Protein 6ELV (pdb70)

InterPro domains:
  IPR002227 Tyrosinase copper-binding domain [PF00264] (166-373)
  IPR002227 Tyrosinase copper-binding domain [PR00092] (196-213)
  IPR002227 Tyrosinase copper-binding domain [PR00092] (227-232)
  IPR002227 Tyrosinase copper-binding domain [PR00092] (326-337)
  IPR002227 Tyrosinase copper-binding domain [PR00092] (353-371)
  IPR002227 Tyrosinase copper-binding domain [PS00497] (196-213)
  IPR002227 Tyrosinase copper-binding domain [PS00498] (354-365)
  IPR008922 Di-copper centre-containing domain superfamily [G3DSA:1.10.1280.10] (90-427)
  IPR008922 Di-copper centre-containing domain superfamily [SSF48056] (93-426)
  IPR016213 Polyphenol oxidase [PIRSF000290] (1-592)
  IPR022739 Polyphenol oxidase, central domain [PF12142] (380-431)
  IPR022740 Polyphenol oxidase, C-terminal [PF12143] (465-591)
  IPR050316 Tyrosinase and Hemocyanin [PTHR11474] (65-578)

Sequence (134 aa):
KVVAGTEFPISSLGSKISSTVVKRPKQKKRSSKKAKEDEEEILVIEGIEFDRDVAVKFDVYVNDVDDLPSGPDKTEFAGSSFVSVPHSSHKHKKKMNTILRLGLTDLLEEIEAEDDDSVVVTLVPKFGAVKIGGIKIEF

Radius of gyration: 15.49 Å; Cα contacts (8 Å, |Δi|>4): 303; chains: 1; bounding box: 44×41×26 Å

Structure (mmCIF, N/CA/C/O backbone):
data_6ELV
#
_entry.id   6ELV
#
_cell.length_a   45.130
_cell.length_b   50.100
_cell.length_c   50.540
_cell.angle_alpha   90.00
_cell.angle_beta   90.00
_cell.angle_gamma   90.00
#
_symmetry.space_group_name_H-M   'P 21 21 21'
#
loop_
_entity.id
_entity.type
_entity.pdbx_description
1 polymer 'Polyphenol oxidase, chloroplastic'
2 non-polymer 'CALCIUM ION'
3 non-polymer 'CHLORIDE ION'
4 water water
#
loop_
_atom_site.group_PDB
_atom_site.id
_atom_site.type_symbol
_atom_site.label_atom_id
_atom_site.label_alt_id
_atom_site.label_comp_id
_atom_site.label_asym_id
_atom_site.label_entity_id
_atom_site.label_seq_id
_atom_site.pdbx_PDB_ins_code
_atom_site.Cartn_x
_atom_site.Cartn_y
_atom_site.Cartn_z
_atom_site.occupancy
_atom_site.B_iso_or_equiv
_atom_site.auth_seq_id
_atom_site.auth_comp_id
_atom_site.auth_asym_id
_atom_site.auth_atom_id
_atom_site.pdbx_PDB_model_num
ATOM 1 N N . LYS A 1 10 ? 33.593 11.903 29.814 1.00 30.63 369 LYS A N 1
ATOM 2 C CA . LYS A 1 10 ? 33.134 11.655 31.176 1.00 29.18 369 LYS A CA 1
ATOM 3 C C . LYS A 1 10 ? 31.891 12.478 31.516 1.00 24.58 369 LYS A C 1
ATOM 4 O O . LYS A 1 10 ? 31.846 13.686 31.266 1.00 19.30 369 LYS A O 1
ATOM 6 N N . VAL A 1 11 ? 30.876 11.824 32.077 1.00 25.46 370 VAL A N 1
ATOM 7 C CA . VAL A 1 11 ? 29.668 12.512 32.518 1.00 25.52 370 VAL A CA 1
ATOM 8 C C . VAL A 1 11 ? 29.887 13.017 33.936 1.00 25.33 370 VAL A C 1
ATOM 9 O O . VAL A 1 11 ? 30.341 12.269 34.811 1.00 29.45 370 VAL A O 1
ATOM 13 N N . VAL A 1 12 ? 29.554 14.285 34.162 1.00 21.93 371 VAL A N 1
ATOM 14 C CA . VAL A 1 12 ? 29.837 15.000 35.397 1.00 22.28 371 VAL A CA 1
ATOM 15 C C . VAL A 1 12 ? 28.527 15.536 35.967 1.00 22.26 371 VAL A C 1
ATOM 16 O O . VAL A 1 12 ? 27.688 16.059 35.227 1.00 22.17 371 VAL A O 1
ATOM 20 N N . ALA A 1 13 ? 28.342 15.392 37.277 1.00 23.84 372 ALA A N 1
ATOM 21 C CA . ALA A 1 13 ? 27.170 15.964 37.930 1.00 24.00 372 ALA A CA 1
ATOM 22 C C . ALA A 1 13 ? 27.317 17.477 38.053 1.00 23.43 372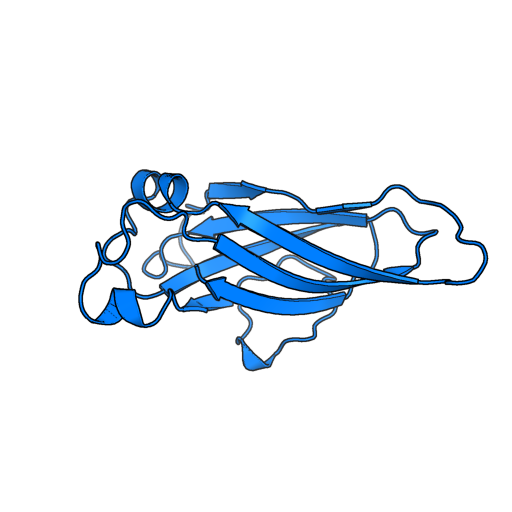 ALA A C 1
ATOM 23 O O . ALA A 1 13 ? 28.426 18.009 38.110 1.00 22.95 372 ALA A O 1
ATOM 25 N N . GLY A 1 14 ? 26.176 18.175 38.099 1.00 23.53 373 GLY A N 1
ATOM 26 C CA . GLY A 1 14 ? 26.209 19.628 38.201 1.00 24.56 373 GLY A CA 1
ATOM 27 C C . GLY A 1 14 ? 26.946 20.121 39.429 1.00 25.21 373 GLY A C 1
ATOM 28 O O . GLY A 1 14 ? 27.607 21.166 39.393 1.00 24.85 373 GLY A O 1
ATOM 29 N N . THR A 1 15 ? 26.857 19.378 40.522 1.00 25.48 374 THR A N 1
ATOM 30 C CA . THR A 1 15 ? 27.581 19.706 41.740 1.00 25.35 374 THR A CA 1
ATOM 31 C C . THR A 1 15 ? 29.064 19.372 41.655 1.00 24.94 374 THR A C 1
ATOM 32 O O . THR A 1 15 ? 29.786 19.586 42.634 1.00 25.29 374 THR A O 1
ATOM 36 N N . GLU A 1 16 ? 29.540 18.835 40.534 1.00 23.47 375 GLU A N 1
ATOM 37 C CA . GLU A 1 16 ? 30.972 18.637 40.392 1.00 21.47 375 GLU A CA 1
ATOM 38 C C . GLU A 1 16 ? 31.700 19.895 39.946 1.00 18.90 375 GLU A C 1
ATOM 39 O O . GLU A 1 16 ? 32.929 19.901 39.985 1.00 21.14 375 GLU A O 1
ATOM 45 N N . PHE A 1 17 ? 30.985 20.950 39.549 1.00 17.11 376 PHE A N 1
ATOM 46 C CA . PHE A 1 17 ? 31.597 22.244 39.219 1.00 15.32 376 PHE A CA 1
ATOM 47 C C . PHE A 1 17 ? 31.802 23.024 40.515 1.00 15.33 376 PHE A C 1
ATOM 48 O O . PHE A 1 17 ? 30.995 22.888 41.425 1.00 18.33 376 PHE A O 1
ATOM 56 N N . PRO A 1 18 ? 32.859 23.856 40.607 1.00 13.13 377 PRO A N 1
ATOM 57 C CA . PRO A 1 18 ? 33.870 24.133 39.579 1.00 12.38 377 PRO A CA 1
ATOM 58 C C . PRO A 1 18 ? 34.754 22.942 39.247 1.00 11.41 377 PRO A C 1
ATOM 59 O O . PRO A 1 18 ? 35.039 22.108 40.113 1.00 11.53 377 PRO A O 1
ATOM 63 N N . ILE A 1 19 ? 35.191 22.888 37.992 1.00 11.27 378 ILE A N 1
ATOM 64 C CA . ILE A 1 19 ? 36.044 21.818 37.496 1.00 11.14 378 ILE A CA 1
ATOM 65 C C . ILE A 1 19 ? 37.137 22.412 36.625 1.00 9.72 378 ILE A C 1
ATOM 66 O O . ILE A 1 19 ? 36.960 23.459 36.002 1.00 11.24 378 ILE A O 1
ATOM 71 N N . SER A 1 20 ? 38.266 21.719 36.569 1.00 10.32 379 SER A N 1
ATOM 72 C CA A SER A 1 20 ? 39.298 21.986 35.578 0.50 9.22 379 SER A CA 1
ATOM 73 C CA B SER A 1 20 ? 39.289 21.997 35.575 0.50 9.77 379 SER A CA 1
ATOM 74 C C . SER A 1 20 ? 38.951 21.224 34.304 1.00 9.46 379 SER A C 1
ATOM 75 O O . SER A 1 20 ? 38.714 20.011 34.347 1.00 11.72 379 SER A O 1
ATOM 80 N N . LEU A 1 21 ? 38.909 21.927 33.174 1.00 8.25 380 LEU A N 1
ATOM 81 C CA . LEU A 1 21 ? 38.504 21.313 31.908 1.00 8.16 380 LEU A CA 1
ATOM 82 C C . LEU A 1 21 ? 39.709 20.686 31.202 1.00 8.40 380 LEU A C 1
ATOM 83 O O . LEU A 1 21 ? 40.189 21.151 30.168 1.00 10.51 380 LEU A O 1
ATOM 88 N N . GLY A 1 22 ? 40.184 19.579 31.766 1.00 9.28 381 GLY A N 1
ATOM 89 C CA . GLY A 1 22 ? 41.356 18.927 31.204 1.00 10.14 381 GLY A CA 1
ATOM 90 C C . GLY A 1 22 ? 41.069 17.925 30.115 1.00 9.40 381 GLY A C 1
ATOM 91 O O . GLY A 1 22 ? 41.996 17.444 29.454 1.00 11.32 381 GLY A O 1
ATOM 92 N N . SER A 1 23 ? 39.796 17.610 29.909 1.00 8.76 382 SER A N 1
ATOM 93 C CA . SER A 1 23 ? 39.350 16.655 28.909 1.00 8.81 382 SER A CA 1
ATOM 94 C C . SER A 1 23 ? 37.890 16.980 28.598 1.00 8.11 382 SER A C 1
ATOM 95 O O . SER A 1 23 ? 37.250 17.774 29.294 1.00 9.39 382 SER A O 1
ATOM 98 N N . LYS A 1 24 ? 37.359 16.348 27.554 1.00 8.24 383 LYS A N 1
ATOM 99 C CA . LYS A 1 24 ? 35.955 16.524 27.200 1.00 8.19 383 LYS A CA 1
ATOM 100 C C . LYS A 1 24 ? 35.064 15.962 28.299 1.00 8.82 383 LYS A C 1
ATOM 101 O O . LYS A 1 24 ? 35.271 14.840 28.776 1.00 10.94 383 LYS A O 1
ATOM 107 N N . ILE A 1 25 ? 34.062 16.746 28.703 1.00 8.55 384 ILE A N 1
ATOM 108 C CA . ILE A 1 25 ? 33.101 16.325 29.709 1.00 9.46 384 ILE A CA 1
ATOM 109 C C . ILE A 1 25 ? 31.701 16.674 29.232 1.00 9.47 384 ILE A C 1
ATOM 110 O O . ILE A 1 25 ? 31.496 17.551 28.394 1.00 10.36 384 ILE A O 1
ATOM 115 N N . SER A 1 26 ? 30.727 15.984 29.800 1.00 9.41 385 SER A N 1
ATOM 116 C CA A SER A 1 26 ? 29.341 16.329 29.563 0.50 9.63 385 SER A CA 1
ATOM 117 C CA B SER A 1 26 ? 29.320 16.255 29.556 0.50 10.58 385 SER A CA 1
ATOM 118 C C . SER A 1 26 ? 28.602 16.370 30.890 1.00 9.85 385 SER A C 1
ATOM 119 O O . SER A 1 26 ? 29.024 1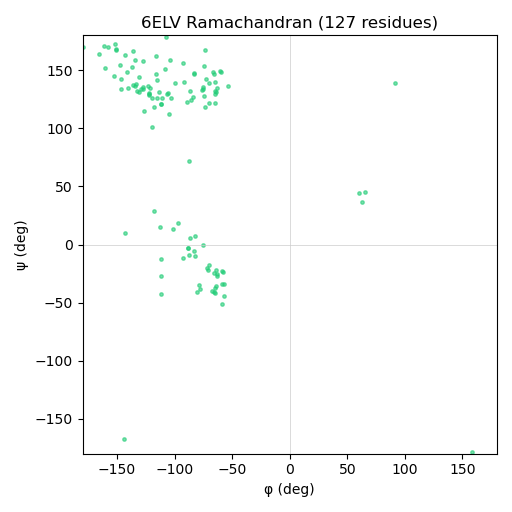5.777 31.886 1.00 11.91 385 SER A O 1
ATOM 124 N N . THR A 1 27 ? 27.499 17.107 30.893 1.00 9.54 386 THR A N 1
ATOM 125 C CA . THR A 1 27 ? 26.726 17.307 32.104 1.00 10.55 386 THR A CA 1
ATOM 126 C C . THR A 1 27 ? 25.273 17.569 31.738 1.00 9.14 386 THR A C 1
ATOM 127 O O . THR A 1 27 ? 24.979 18.187 30.713 1.00 9.10 386 THR A O 1
ATOM 131 N N . VAL A 1 28 ? 24.367 17.087 32.582 1.00 9.35 387 VAL A N 1
ATOM 132 C CA . VAL A 1 28 ? 22.936 17.307 32.397 1.00 9.54 387 VAL A CA 1
ATOM 133 C C . VAL A 1 28 ? 22.565 18.639 33.032 1.00 9.83 387 VAL A C 1
ATOM 134 O O . VAL A 1 28 ? 22.801 18.851 34.227 1.00 10.95 387 VAL A O 1
ATOM 138 N N . VAL A 1 29 ? 21.962 19.523 32.240 1.00 9.21 388 VAL A N 1
ATOM 139 C CA . VAL A 1 29 ? 21.620 20.878 32.661 1.00 9.75 388 VAL A CA 1
ATOM 140 C C . VAL A 1 29 ? 20.111 21.054 32.543 1.00 9.16 388 VAL A C 1
ATOM 141 O O . VAL A 1 29 ? 19.533 20.818 31.477 1.00 9.68 388 VAL A O 1
ATOM 145 N N . LYS A 1 30 ? 19.479 21.470 33.632 1.00 9.97 389 LYS A N 1
ATOM 146 C CA . LYS A 1 30 ? 18.040 21.691 33.616 1.00 10.81 389 LYS A CA 1
ATOM 147 C C . LYS A 1 30 ? 17.696 22.950 32.836 1.00 9.86 389 LYS A C 1
ATOM 148 O O . LYS A 1 30 ? 18.415 23.958 32.888 1.00 10.96 389 LYS A O 1
ATOM 154 N N . ARG A 1 31 ? 16.590 22.884 32.102 1.00 9.91 390 ARG A N 1
ATOM 155 C CA . ARG A 1 31 ? 16.024 24.061 31.476 1.00 10.41 390 ARG A CA 1
ATOM 156 C C . ARG A 1 31 ? 15.360 24.921 32.545 1.00 11.17 390 ARG A C 1
ATOM 157 O O . ARG A 1 31 ? 15.197 24.485 33.687 1.00 12.51 390 ARG A O 1
ATOM 165 N N . PRO A 1 32 ? 15.000 26.167 32.219 1.00 11.90 391 PRO A N 1
ATOM 166 C CA . PRO A 1 32 ? 14.422 27.052 33.234 1.00 12.62 391 PRO A CA 1
ATOM 167 C C . PRO A 1 32 ? 13.126 26.485 33.796 1.00 12.51 391 PRO A C 1
ATOM 168 O O . PRO A 1 32 ? 12.363 25.799 33.111 1.00 12.92 391 PRO A O 1
ATOM 172 N N . LYS A 1 33 ? 12.879 26.803 35.066 1.00 14.03 392 LYS A N 1
ATOM 173 C CA . LYS A 1 33 ? 11.773 26.196 35.805 1.00 14.97 392 LYS A CA 1
ATOM 174 C C . LYS A 1 33 ? 10.417 26.412 35.133 1.00 13.79 392 LYS A C 1
ATOM 175 O O . LYS A 1 33 ? 9.544 25.538 35.207 1.00 15.17 392 LYS A O 1
ATOM 181 N N . GLN A 1 34 ? 10.220 27.559 34.474 1.00 13.65 393 GLN A N 1
ATOM 182 C CA . GLN A 1 34 ? 8.939 27.837 33.828 1.00 14.97 393 GLN A CA 1
ATOM 183 C C . GLN A 1 34 ? 8.643 26.848 32.712 1.00 14.90 393 GLN A C 1
ATOM 184 O O . GLN A 1 34 ? 7.474 26.613 32.389 1.00 16.41 393 GLN A O 1
ATOM 190 N N . LYS A 1 35 ? 9.680 26.250 32.126 1.00 16.07 394 LYS A N 1
ATOM 191 C CA . LYS A 1 35 ? 9.475 25.268 31.074 1.00 17.43 394 LYS A CA 1
ATOM 192 C C . LYS A 1 35 ? 8.916 23.950 31.595 1.00 18.22 394 LYS A C 1
ATOM 193 O O . LYS A 1 35 ? 8.386 23.174 30.799 1.00 18.06 394 LYS A O 1
ATOM 199 N N . LYS A 1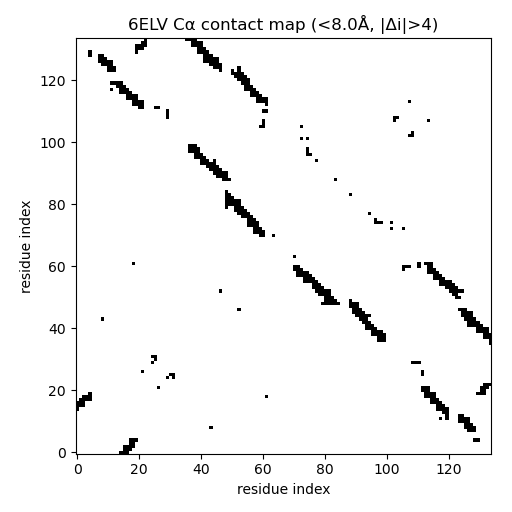 36 ? 9.054 23.657 32.895 1.00 20.60 395 LYS A N 1
ATOM 200 C CA . LYS A 1 36 ? 8.547 22.387 33.409 1.00 21.41 395 LYS A CA 1
ATOM 201 C C . LYS A 1 36 ? 7.039 22.321 33.299 1.00 23.34 395 LYS A C 1
ATOM 202 O O . LYS A 1 36 ? 6.473 21.259 33.011 1.00 25.18 395 LYS A O 1
ATOM 208 N N . ARG A 1 37 ? 6.383 23.455 33.529 1.00 22.81 396 ARG A N 1
ATOM 209 C CA . ARG A 1 37 ? 4.934 23.529 33.537 1.00 24.82 396 ARG A CA 1
ATOM 210 C C . ARG A 1 37 ? 4.392 23.611 32.115 1.00 21.11 396 ARG A C 1
ATOM 211 O O . ARG A 1 37 ? 3.414 22.934 31.777 1.00 24.56 396 ARG A O 1
ATOM 219 N N . SER A 1 38 ? 5.056 24.393 31.265 1.00 17.34 397 SER A N 1
ATOM 220 C CA A SER A 1 38 ? 4.621 24.652 29.892 0.50 15.30 397 SER A CA 1
ATOM 221 C CA B SER A 1 38 ? 4.631 24.572 29.887 0.50 16.22 397 SER A CA 1
ATOM 222 C C . SER A 1 38 ? 5.871 24.837 29.053 1.00 14.08 397 SER A C 1
ATOM 223 O O . SER A 1 38 ? 6.579 25.822 29.268 1.00 13.25 397 SER A O 1
ATOM 228 N N . LYS A 1 39 ? 6.106 23.957 28.081 1.00 14.10 398 LYS A N 1
ATOM 229 C CA . LYS A 1 39 ? 7.372 23.976 27.352 1.00 17.43 398 LYS A CA 1
ATOM 230 C C . LYS A 1 39 ? 7.536 25.174 26.436 1.00 19.30 398 LYS A C 1
ATOM 231 O O . LYS A 1 39 ? 8.660 25.457 26.006 1.00 20.37 398 LYS A O 1
ATOM 237 N N . LYS A 1 40 ? 6.454 25.864 26.100 1.00 17.48 399 LYS A N 1
ATOM 238 C CA . LYS A 1 40 ? 6.548 27.059 25.276 1.00 19.33 399 LYS A CA 1
ATOM 239 C C . LYS A 1 40 ? 6.447 28.342 26.090 1.00 18.05 399 LYS A C 1
ATOM 240 O O . LYS A 1 40 ? 6.280 29.420 25.508 1.00 19.63 399 LYS A O 1
ATOM 242 N N . ALA A 1 41 ? 6.558 28.259 27.418 1.00 18.33 400 ALA A N 1
ATOM 243 C CA . ALA A 1 41 ? 6.606 29.466 28.233 1.00 16.55 400 ALA A CA 1
ATOM 244 C C . ALA A 1 41 ? 7.708 30.374 27.711 1.00 16.29 400 ALA A C 1
ATOM 245 O O . ALA A 1 41 ? 8.792 29.911 27.356 1.00 17.74 400 ALA A O 1
ATOM 247 N N . LYS A 1 42 ? 7.410 31.669 27.613 1.00 15.23 401 LYS A N 1
ATOM 248 C CA . LYS A 1 42 ? 8.414 32.674 27.242 1.00 16.35 401 LYS A CA 1
ATOM 249 C C . LYS A 1 42 ? 9.015 32.420 25.860 1.00 16.87 401 LYS A C 1
ATOM 250 O O . LYS A 1 42 ? 10.224 32.550 25.660 1.00 17.61 401 LYS A O 1
ATOM 256 N N . GLU A 1 43 ? 8.156 32.099 24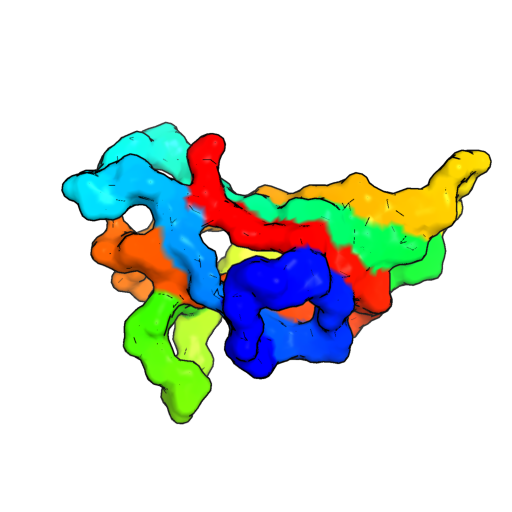.885 1.00 17.98 402 GLU A N 1
ATOM 257 C CA . GLU A 1 43 ? 8.642 31.639 23.585 1.00 18.35 402 GLU A CA 1
ATOM 258 C C . GLU A 1 43 ? 9.309 32.731 22.753 1.00 18.06 402 GLU A C 1
ATOM 259 O O . GLU A 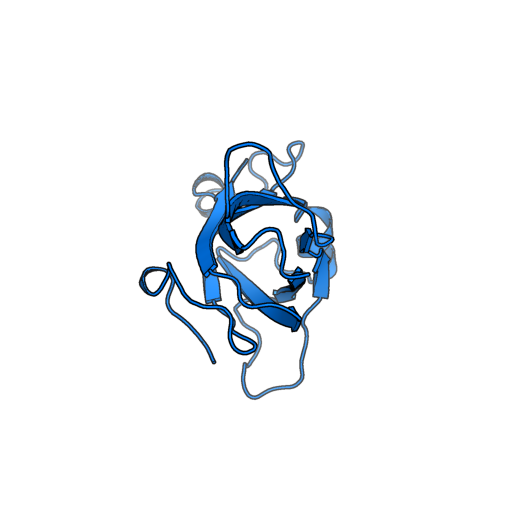1 43 ? 10.100 32.409 21.858 1.00 21.57 402 GLU A O 1
ATOM 261 N N . ASP A 1 44 ? 9.019 34.004 23.013 1.00 18.61 403 ASP A N 1
ATOM 262 C CA . ASP A 1 44 ? 9.649 35.094 22.279 1.00 21.28 403 ASP A CA 1
ATOM 263 C C . ASP A 1 44 ? 10.840 35.681 23.018 1.00 22.92 403 ASP A C 1
ATOM 264 O O . ASP A 1 44 ? 11.258 36.805 22.720 1.00 27.12 403 ASP A O 1
ATOM 269 N N . GLU A 1 45 ? 11.383 34.947 23.982 1.00 19.62 404 GLU A N 1
ATOM 270 C CA . GLU A 1 45 ? 12.613 35.312 24.658 1.00 19.20 404 GLU A CA 1
ATOM 271 C C . GLU A 1 45 ? 13.640 34.236 24.339 1.00 16.84 404 GLU A C 1
ATOM 272 O O . GLU A 1 45 ? 13.287 33.071 24.165 1.00 19.61 404 GLU A O 1
ATOM 278 N N . GLU A 1 46 ? 14.906 34.612 24.243 1.00 13.54 405 GLU A N 1
ATOM 279 C CA . GLU A 1 46 ? 15.937 33.616 23.980 1.00 11.27 405 GLU A CA 1
ATOM 280 C C . GLU A 1 46 ? 16.218 32.815 25.243 1.00 9.83 405 GLU A C 1
ATOM 281 O O . GLU A 1 46 ? 16.356 33.376 26.336 1.00 11.82 405 GLU A O 1
ATOM 287 N N . GLU A 1 47 ? 16.326 31.499 25.085 1.00 9.05 406 GLU A N 1
ATOM 288 C CA . GLU A 1 47 ? 16.757 30.623 26.162 1.00 8.76 406 GLU A CA 1
ATOM 289 C C . GLU A 1 47 ? 18.276 30.540 26.079 1.00 8.92 406 GLU A C 1
ATOM 290 O O . GLU A 1 47 ? 18.816 30.166 25.035 1.00 11.20 406 GLU A O 1
ATOM 296 N N . ILE A 1 48 ? 18.953 30.911 27.160 1.00 9.06 407 ILE A N 1
ATOM 297 C CA . ILE A 1 48 ? 20.388 31.169 27.144 1.00 9.76 407 ILE A CA 1
ATOM 298 C C . ILE A 1 48 ? 21.130 30.158 28.012 1.00 8.80 407 ILE A C 1
ATOM 299 O O . ILE A 1 48 ? 20.822 30.011 29.197 1.00 9.36 407 ILE A O 1
ATOM 304 N N . LEU A 1 49 ? 22.131 29.494 27.431 1.00 8.52 408 LEU A N 1
ATOM 305 C CA . LEU A 1 49 ? 23.081 28.682 28.184 1.00 8.35 408 LEU A CA 1
ATOM 306 C C . LEU A 1 49 ? 24.173 29.598 28.729 1.00 8.51 408 LEU A C 1
ATOM 307 O O . LEU A 1 49 ? 24.791 30.352 27.971 1.00 9.56 408 LEU A O 1
ATOM 312 N N . VAL A 1 50 ? 24.406 29.535 30.037 1.00 9.27 409 VAL A N 1
ATOM 313 C CA . VAL A 1 50 ? 25.354 30.404 30.726 1.00 11.14 409 VAL A CA 1
ATOM 314 C C . VAL A 1 50 ? 26.437 29.532 31.336 1.00 12.86 409 VAL A C 1
ATOM 315 O O . VAL A 1 50 ? 26.155 28.676 32.183 1.00 14.65 409 VAL A O 1
ATOM 319 N N . ILE A 1 51 ? 27.667 29.737 30.900 1.00 12.04 410 ILE A N 1
ATOM 320 C CA . ILE A 1 51 ? 28.827 29.080 31.479 1.00 12.68 410 ILE A CA 1
ATOM 321 C C . ILE A 1 51 ? 29.535 30.128 32.307 1.00 11.66 410 ILE A C 1
ATOM 322 O O . ILE A 1 51 ? 30.058 31.103 31.762 1.00 10.76 410 ILE A O 1
ATOM 327 N N . GLU A 1 52 ? 29.524 29.942 33.625 1.00 13.59 411 GLU A N 1
ATOM 328 C CA . GLU A 1 52 ? 29.968 30.950 34.575 1.00 15.67 411 GLU A CA 1
ATOM 329 C C . GLU A 1 52 ? 31.339 30.618 35.142 1.00 12.40 411 GLU A C 1
ATOM 330 O O . GLU A 1 52 ? 31.774 29.464 35.148 1.00 11.25 411 GLU A O 1
ATOM 332 N N . GLY A 1 53 ? 31.998 31.655 35.656 1.00 13.50 412 GLY A N 1
ATOM 333 C CA . GLY A 1 53 ? 33.226 31.445 36.399 1.00 12.77 412 GLY A CA 1
ATOM 334 C C . GLY A 1 53 ? 34.329 30.828 35.570 1.00 11.01 412 GLY A C 1
ATOM 335 O O . GLY A 1 53 ? 35.095 30.001 36.080 1.00 12.20 412 GLY A O 1
ATOM 336 N N . ILE A 1 54 ? 34.421 31.209 34.298 1.00 10.36 413 ILE A N 1
ATOM 337 C CA . ILE A 1 54 ? 35.497 30.748 33.428 1.00 9.83 413 ILE A CA 1
ATOM 338 C C . ILE A 1 54 ? 36.769 31.472 33.842 1.00 10.28 413 ILE A C 1
ATOM 339 O O . ILE A 1 54 ? 36.839 32.704 33.768 1.00 12.59 413 ILE A O 1
ATOM 344 N N . GLU A 1 55 ? 37.777 30.721 34.279 1.00 10.02 414 GLU A N 1
ATOM 345 C CA . GLU A 1 55 ? 38.949 31.349 34.869 1.00 9.91 414 GLU A CA 1
ATOM 346 C C . GLU A 1 55 ? 40.224 30.707 34.350 1.00 9.27 414 GLU A C 1
ATOM 347 O O . GLU A 1 55 ? 40.325 29.479 34.265 1.00 9.97 414 GLU A O 1
ATOM 353 N N . PHE A 1 56 ? 41.207 31.547 34.032 1.00 9.59 415 PHE A N 1
ATOM 354 C CA . PHE A 1 56 ? 42.441 31.092 33.404 1.00 9.69 415 PHE A CA 1
ATOM 355 C C . PHE A 1 56 ? 43.465 32.216 33.498 1.00 9.04 415 PHE A C 1
ATOM 356 O O . PHE A 1 56 ? 43.123 33.373 33.755 1.00 9.03 415 PHE A O 1
ATOM 364 N N . ASP A 1 57 ? 44.725 31.861 33.279 1.00 9.02 416 ASP A N 1
ATOM 365 C CA . ASP A 1 57 ? 45.791 32.854 33.217 1.00 9.31 416 ASP A CA 1
ATOM 366 C C . ASP A 1 57 ? 45.723 33.570 31.873 1.00 8.62 416 ASP A C 1
ATOM 367 O O . ASP A 1 57 ? 45.662 32.927 30.823 1.00 9.16 416 ASP A O 1
ATOM 372 N N . ARG A 1 58 ? 45.805 34.903 31.899 1.00 8.88 417 ARG A N 1
ATOM 373 C CA . ARG A 1 58 ? 45.662 35.682 30.674 1.00 8.74 417 ARG A CA 1
ATOM 374 C C . ARG A 1 58 ? 46.757 35.399 29.654 1.00 8.52 417 ARG A C 1
ATOM 375 O O . ARG A 1 58 ? 46.516 35.555 28.453 1.00 9.33 417 ARG A O 1
ATOM 383 N N . ASP A 1 59 ? 47.948 34.971 30.093 1.00 9.64 418 ASP A N 1
ATOM 384 C CA . ASP A 1 59 ? 49.036 34.669 29.165 1.00 10.34 418 ASP A CA 1
ATOM 385 C C . ASP A 1 59 ? 48.944 33.275 28.552 1.00 9.82 418 ASP A C 1
ATOM 386 O O . ASP A 1 59 ? 49.872 32.864 27.847 1.00 11.47 418 ASP A O 1
ATOM 391 N N . VAL A 1 60 ? 47.846 32.560 28.785 1.00 9.76 419 VAL A N 1
ATOM 392 C CA . VAL A 1 60 ? 47.612 31.238 28.214 1.00 10.83 419 VAL A CA 1
ATOM 393 C C . VAL A 1 60 ? 46.467 31.377 27.216 1.00 10.53 419 VAL A C 1
ATOM 394 O O . VAL A 1 60 ? 45.361 31.776 27.594 1.00 11.02 419 VAL A O 1
ATOM 398 N N . ALA A 1 61 ? 46.709 31.037 25.948 1.00 10.95 420 ALA A N 1
ATOM 399 C CA . ALA A 1 61 ? 45.611 30.985 24.987 1.00 12.29 420 ALA A CA 1
ATOM 400 C C . ALA A 1 61 ? 44.628 29.906 25.416 1.00 10.33 420 ALA A C 1
ATOM 401 O O . ALA A 1 61 ? 45.035 28.798 25.788 1.00 11.55 420 ALA A O 1
ATOM 403 N N . VAL A 1 62 ? 43.338 30.223 25.383 1.00 9.68 421 VAL A N 1
ATOM 404 C CA . VAL A 1 62 ? 42.310 29.281 25.802 1.00 9.25 421 VAL A CA 1
ATOM 405 C C . VAL A 1 62 ? 41.272 29.152 24.704 1.00 9.16 421 VAL A C 1
ATOM 406 O O . VAL A 1 62 ? 40.823 30.155 24.132 1.00 10.81 421 VAL A O 1
ATOM 410 N N . LYS A 1 63 ? 40.885 27.913 24.416 1.00 8.27 422 LYS A N 1
ATOM 411 C CA . LYS A 1 63 ? 39.730 27.662 23.573 1.00 8.41 422 LYS A CA 1
ATOM 412 C C . LYS A 1 63 ? 39.045 26.398 24.047 1.00 7.58 422 LYS A C 1
ATOM 413 O O . LYS A 1 63 ? 39.703 25.375 24.269 1.00 7.94 422 LYS A O 1
ATOM 419 N N . PHE A 1 64 ? 37.726 26.467 24.174 1.00 7.44 423 PHE A N 1
ATOM 420 C CA . PHE A 1 64 ? 36.913 25.277 24.331 1.00 7.26 423 PHE A CA 1
ATOM 421 C C . PHE A 1 64 ? 35.626 25.462 23.546 1.00 6.90 423 PHE A C 1
ATOM 422 O O . PHE A 1 64 ? 35.122 26.581 23.396 1.00 8.18 423 PHE A O 1
ATOM 430 N N . ASP A 1 65 ? 35.103 24.349 23.049 1.00 7.18 424 ASP A N 1
ATOM 431 C CA . ASP A 1 65 ? 33.893 24.332 22.250 1.00 7.56 424 ASP A CA 1
ATOM 432 C C . ASP A 1 65 ? 32.753 23.724 23.060 1.00 6.94 424 ASP A C 1
ATOM 433 O O . ASP A 1 65 ? 32.970 22.891 23.946 1.00 9.03 424 ASP A O 1
ATOM 438 N N . VAL A 1 66 ? 31.536 24.161 22.758 1.00 6.98 425 VAL A N 1
ATOM 439 C CA . VAL A 1 66 ? 30.349 23.772 23.507 1.00 7.05 425 VAL A CA 1
ATOM 440 C C . VAL A 1 66 ? 29.355 23.129 22.556 1.00 7.03 425 VAL A C 1
ATOM 441 O O . VAL A 1 66 ? 29.044 23.700 21.500 1.00 7.24 425 VAL A O 1
ATOM 445 N N . TYR A 1 67 ? 28.853 21.957 22.943 1.00 6.72 426 TYR A N 1
ATOM 446 C CA . TYR A 1 67 ? 27.858 21.215 22.180 1.00 7.39 426 TYR A CA 1
ATOM 447 C C . TYR A 1 67 ? 26.676 20.877 23.081 1.00 7.14 426 TYR A C 1
ATOM 448 O O . TYR A 1 67 ? 26.802 20.810 24.306 1.00 7.44 426 TYR A O 1
ATOM 457 N N . VAL A 1 68 ? 25.527 20.627 22.463 1.00 7.46 427 VAL A N 1
ATOM 458 C CA . VAL A 1 68 ? 24.321 20.241 23.190 1.00 7.35 427 VAL A CA 1
ATOM 459 C C . VAL A 1 68 ? 23.714 19.017 22.519 1.00 7.71 427 VAL A C 1
ATOM 460 O O . VAL A 1 68 ? 23.725 18.905 21.289 1.00 8.74 427 VAL A O 1
ATOM 464 N N . ASN A 1 69 ? 23.146 18.116 23.321 1.00 7.34 428 ASN A N 1
ATOM 465 C CA . ASN A 1 69 ? 22.392 16.999 22.771 1.00 7.92 428 ASN A CA 1
ATOM 466 C C . ASN A 1 69 ? 21.190 16.699 23.650 1.00 7.21 428 ASN A C 1
ATOM 467 O O . ASN A 1 69 ? 21.119 17.106 24.807 1.00 7.89 428 ASN A O 1
ATOM 472 N N . ASP A 1 70 ? 20.260 15.946 23.063 1.00 7.75 429 ASP A N 1
ATOM 473 C CA . ASP A 1 70 ? 19.043 15.518 23.735 1.00 8.37 429 ASP A CA 1
ATOM 474 C C . ASP A 1 70 ? 19.406 14.582 24.885 1.00 7.56 429 ASP A C 1
ATOM 475 O O . ASP A 1 70 ? 20.150 13.608 24.701 1.00 8.45 429 ASP A O 1
ATOM 480 N N . VAL A 1 71 ? 18.870 14.883 26.072 1.00 8.15 430 VAL A N 1
ATOM 481 C CA . VAL A 1 71 ? 19.168 14.133 27.284 1.00 8.90 430 VAL A CA 1
ATOM 482 C C . VAL A 1 71 ? 18.812 12.657 27.176 1.00 8.55 430 VAL A C 1
ATOM 483 O O . VAL A 1 71 ? 19.365 11.833 27.908 1.00 10.23 430 VAL A O 1
ATOM 487 N N . ASP A 1 72 ? 17.901 12.299 26.286 1.00 8.06 431 ASP A N 1
ATOM 488 C CA . ASP A 1 72 ? 17.469 10.918 26.146 1.00 8.98 431 ASP A CA 1
ATOM 489 C C . ASP A 1 72 ? 18.318 10.114 25.166 1.00 9.20 431 ASP A C 1
ATOM 490 O O . ASP A 1 72 ? 18.088 8.909 25.003 1.00 10.23 431 ASP A O 1
ATOM 495 N N . ASP A 1 73 ? 19.286 10.735 24.505 1.00 8.83 432 ASP A N 1
ATOM 496 C CA . ASP A 1 73 ? 20.171 9.995 23.618 1.00 9.84 432 ASP A CA 1
ATOM 497 C C . ASP A 1 73 ? 21.022 9.025 24.431 1.00 12.28 432 ASP A C 1
ATOM 498 O O . ASP A 1 73 ? 21.426 9.320 25.554 1.00 14.08 432 ASP A O 1
ATOM 503 N N . LEU A 1 74 ? 21.340 7.878 23.840 1.00 14.98 433 LEU A N 1
ATOM 504 C CA . LEU A 1 74 ? 22.257 6.929 24.485 1.00 17.74 433 LEU A CA 1
ATOM 505 C C . LEU A 1 74 ? 23.695 7.448 24.521 1.00 21.61 433 LEU A C 1
ATOM 506 O O . LEU A 1 74 ? 24.274 7.711 23.463 1.00 21.96 433 LEU A O 1
ATOM 511 N N . PRO A 1 75 ? 24.316 7.592 25.701 1.00 23.82 434 PRO A N 1
ATOM 512 C CA . PRO A 1 75 ? 25.740 7.987 25.742 1.00 25.04 434 PRO A CA 1
ATOM 513 C C . PRO A 1 75 ? 26.659 6.937 25.152 1.00 23.28 434 PRO A C 1
ATOM 514 O O . PRO A 1 75 ? 27.770 7.269 24.718 1.00 23.69 434 PRO A O 1
ATOM 518 N N . SER A 1 76 ? 26.233 5.683 25.144 1.00 20.87 435 SER A N 1
ATOM 519 C CA . SER A 1 76 ? 26.949 4.590 24.510 1.00 20.02 435 SER A CA 1
ATOM 520 C C . SER A 1 76 ? 26.595 4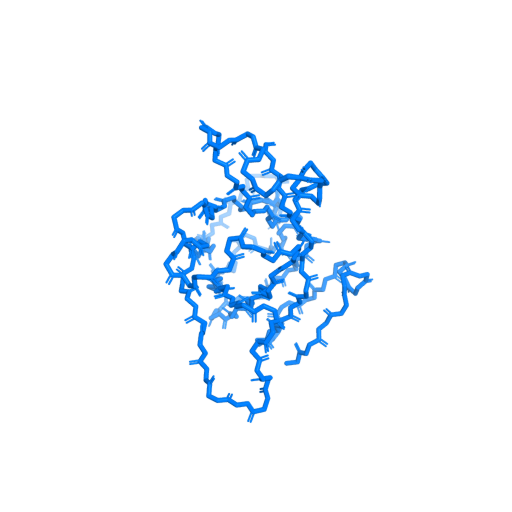.443 23.038 1.00 18.21 435 SER A C 1
ATOM 521 O O . SER A 1 76 ? 27.039 3.476 22.400 1.00 18.75 435 SER A O 1
ATOM 524 N N . GLY A 1 77 ? 25.789 5.363 22.500 1.00 18.22 436 GLY A N 1
ATOM 525 C CA . GLY A 1 77 ? 25.412 5.336 21.111 1.00 19.62 436 GLY A CA 1
ATOM 526 C C . GLY A 1 77 ? 26.093 6.436 20.324 1.00 19.57 436 GLY A C 1
ATOM 527 O O . GLY A 1 77 ? 26.845 7.250 20.868 1.00 20.34 436 GLY A O 1
ATOM 528 N N . PRO A 1 78 ? 25.828 6.482 19.021 1.00 20.81 437 PRO A N 1
ATOM 529 C CA . PRO A 1 78 ? 26.505 7.458 18.161 1.00 21.74 437 PRO A CA 1
ATOM 530 C C . PRO A 1 78 ? 26.242 8.899 18.584 1.00 21.55 437 PRO A C 1
ATOM 531 O O . PRO A 1 78 ? 25.174 9.242 19.100 1.00 23.62 437 PRO A O 1
ATOM 535 N N . ASP A 1 79 ? 27.251 9.737 18.347 1.00 21.52 438 ASP A N 1
ATOM 536 C CA . ASP A 1 79 ? 27.235 11.139 18.746 1.00 23.08 438 ASP A CA 1
ATOM 537 C C . ASP A 1 79 ? 26.140 11.896 18.000 1.00 19.85 438 ASP A C 1
ATOM 538 O O . ASP A 1 79 ? 26.137 11.942 16.766 1.00 21.54 438 ASP A O 1
ATOM 543 N N . LYS A 1 80 ? 25.215 12.501 18.753 1.00 17.69 439 LYS A N 1
ATOM 544 C CA . LYS A 1 80 ? 24.156 13.338 18.195 1.00 16.99 439 LYS A CA 1
ATOM 545 C C . LYS A 1 80 ? 24.266 14.778 18.695 1.00 15.96 439 LYS A C 1
ATOM 546 O O . LYS A 1 80 ? 23.262 15.493 18.788 1.00 16.33 439 LYS A O 1
ATOM 552 N N . THR A 1 81 ? 25.491 15.211 19.009 1.00 14.34 440 THR A N 1
ATOM 553 C CA . THR A 1 81 ? 25.726 16.525 19.590 1.00 12.49 440 THR A CA 1
ATOM 554 C C . THR A 1 81 ? 25.785 17.604 18.521 1.00 12.28 440 THR A C 1
ATOM 555 O O . THR A 1 81 ? 26.268 17.392 17.403 1.00 15.62 440 THR A O 1
ATOM 559 N N . GLU A 1 82 ? 25.314 18.783 18.906 1.00 10.09 441 GLU A N 1
ATOM 560 C CA . GLU A 1 82 ? 25.156 19.926 18.019 1.00 10.07 441 GLU A CA 1
ATOM 561 C C . GLU A 1 82 ? 25.953 21.096 18.569 1.00 8.48 441 GLU A C 1
ATOM 562 O O . GLU A 1 82 ? 25.773 21.475 19.729 1.00 8.49 441 GLU A O 1
ATOM 568 N N . PHE A 1 83 ? 26.787 21.691 17.719 1.00 8.34 442 PHE A N 1
ATOM 569 C CA . PHE A 1 83 ? 27.631 22.802 18.128 1.00 8.47 442 PHE A CA 1
ATOM 570 C C . PHE A 1 83 ? 26.788 24.005 18.537 1.00 7.45 442 PHE A C 1
ATOM 571 O O . PHE A 1 83 ? 25.901 24.448 17.798 1.00 8.82 442 PHE A O 1
ATOM 579 N N . ALA A 1 84 ? 27.111 24.569 19.701 1.00 7.17 443 ALA A N 1
ATOM 580 C CA . ALA A 1 84 ? 26.424 25.744 20.229 1.00 7.66 443 ALA A CA 1
ATOM 581 C C . ALA A 1 84 ? 27.279 27.006 20.258 1.00 7.19 443 ALA A C 1
ATOM 582 O O . ALA A 1 84 ? 26.717 28.113 20.217 1.00 8.05 443 ALA A O 1
ATOM 584 N N . GLY A 1 85 ? 28.597 26.885 20.352 1.00 7.58 444 GLY A N 1
ATOM 585 C CA . GLY A 1 85 ? 29.461 28.048 20.433 1.00 7.67 444 GLY A CA 1
ATOM 586 C C . GLY A 1 85 ? 30.788 27.673 21.050 1.00 7.27 444 GLY A C 1
ATOM 587 O O . GLY A 1 85 ? 31.034 26.518 21.386 1.00 8.79 444 GLY A O 1
ATOM 588 N N . SER A 1 86 ? 31.645 28.677 21.191 1.00 7.61 445 SER A N 1
ATOM 589 C CA A SER A 1 86 ? 33.001 28.470 21.685 0.50 7.27 445 SER A CA 1
ATOM 590 C CA B SER A 1 86 ? 32.994 28.462 21.683 0.50 7.88 445 SER A CA 1
ATOM 591 C C . SER A 1 86 ? 33.404 29.630 22.566 1.00 7.56 445 SER A C 1
ATOM 592 O O . SER A 1 86 ? 32.949 30.761 22.377 1.00 9.52 445 SER A O 1
ATOM 597 N N . PHE A 1 87 ? 34.278 29.340 23.523 1.00 8.23 446 PHE A N 1
ATOM 598 C CA . PHE A 1 87 ? 34.972 30.365 24.283 1.00 8.43 446 PHE A CA 1
ATOM 599 C C . PHE A 1 87 ? 36.417 30.424 23.803 1.00 7.99 446 PHE A C 1
ATOM 600 O O . PHE A 1 87 ? 37.084 29.387 23.731 1.00 8.56 446 PHE A O 1
ATOM 608 N N . VAL A 1 88 ? 36.903 31.628 23.504 1.00 8.89 447 VAL A N 1
ATOM 609 C CA . VAL A 1 88 ? 38.274 31.844 23.058 1.00 9.45 447 VAL A CA 1
ATOM 610 C C . VAL A 1 88 ? 38.851 33.030 23.812 1.00 10.16 447 VAL A C 1
ATOM 611 O O . VAL A 1 88 ? 38.203 34.076 23.930 1.00 12.48 447 VAL A O 1
ATOM 615 N N . SER A 1 89 ? 40.091 32.889 24.272 1.00 9.96 448 SER A N 1
ATOM 616 C CA . SER A 1 89 ? 40.884 34.012 24.753 1.00 11.01 448 SER A CA 1
ATOM 617 C C . SER A 1 89 ? 42.241 33.994 24.067 1.00 11.43 448 SER A C 1
ATOM 618 O O . SER A 1 89 ? 42.886 32.948 23.986 1.00 12.02 448 SER A O 1
ATOM 621 N N . VAL A 1 90 ? 42.676 35.156 23.585 1.00 15.04 449 VAL A N 1
ATOM 622 C CA . VAL A 1 90 ? 44.011 35.309 23.001 1.00 17.08 449 VAL A CA 1
ATOM 623 C C . VAL A 1 90 ? 44.955 35.744 24.118 1.00 15.66 449 VAL A C 1
ATOM 624 O O . VAL A 1 90 ? 44.566 36.536 24.995 1.00 17.82 449 VAL A O 1
ATOM 628 N N . PRO A 1 91 ? 46.176 35.223 24.148 1.00 17.12 450 PRO A N 1
ATOM 629 C CA . PRO A 1 91 ? 47.074 35.519 25.266 1.00 17.03 450 PRO A CA 1
ATOM 630 C C . PRO A 1 91 ? 47.445 36.990 25.305 1.00 12.22 450 PRO A C 1
ATOM 631 O O . PRO A 1 91 ? 47.673 37.627 24.272 1.00 12.79 450 PRO A O 1
ATOM 635 N N . HIS A 1 92 ? 47.492 37.527 26.515 1.00 10.43 451 HIS A N 1
ATOM 636 C CA . HIS A 1 92 ? 47.779 38.939 26.702 1.00 9.11 451 HIS A CA 1
ATOM 637 C C . HIS A 1 92 ? 48.226 39.148 28.134 1.00 8.10 451 HIS A C 1
ATOM 638 O O . HIS A 1 92 ? 48.136 38.247 28.978 1.00 9.43 451 HIS A O 1
ATOM 645 N N . SER A 1 93 ? 48.710 40.358 28.400 1.00 8.59 452 SER A N 1
ATOM 646 C CA A SER A 1 93 ? 48.962 40.748 29.773 0.50 9.71 452 SER A CA 1
ATOM 647 C CA B SER A 1 93 ? 49.034 40.819 29.739 0.50 8.32 452 SER A CA 1
ATOM 648 C C . SER A 1 93 ? 48.028 41.880 30.165 1.00 8.27 452 SER A C 1
ATOM 649 O O . SER A 1 93 ? 47.438 42.562 29.325 1.00 8.64 452 SER A O 1
ATOM 654 N N . HIS A 1 94 ? 47.861 42.019 31.471 1.00 9.06 453 HIS A N 1
ATOM 655 C CA . HIS A 1 94 ? 46.985 43.017 32.055 1.00 8.93 453 HIS A CA 1
ATOM 656 C C . HIS A 1 94 ? 47.742 43.693 33.183 1.00 9.50 453 HIS A C 1
ATOM 657 O O . HIS A 1 94 ? 48.420 43.026 33.968 1.00 11.52 453 HIS A O 1
ATOM 664 N N . LYS A 1 95 ? 47.598 45.021 33.254 1.00 9.03 454 LYS A N 1
ATOM 665 C CA . LYS A 1 95 ? 48.359 45.879 34.159 1.00 10.82 454 LYS A CA 1
ATOM 666 C C . LYS A 1 95 ? 48.205 45.520 35.633 1.00 10.22 454 LYS A C 1
ATOM 667 O O . LYS A 1 95 ? 49.070 45.902 36.432 1.00 12.36 454 LYS A O 1
ATOM 673 N N . HIS A 1 96 ? 47.117 44.850 36.034 1.00 8.98 455 HIS A N 1
ATOM 674 C CA . HIS A 1 96 ? 46.983 44.501 37.444 1.00 9.60 455 HIS A CA 1
ATOM 675 C C . HIS A 1 96 ? 46.336 43.146 37.710 1.00 10.40 455 HIS A C 1
ATOM 676 O O . HIS A 1 96 ? 46.023 42.847 38.871 1.00 14.53 455 HIS A O 1
ATOM 683 N N . LYS A 1 97 ? 46.138 42.311 36.696 1.00 9.14 456 LYS A N 1
ATOM 684 C CA . LYS A 1 97 ? 45.535 40.999 36.872 1.00 9.43 456 LYS A CA 1
ATOM 685 C C . LYS A 1 97 ? 46.351 39.952 36.136 1.00 9.38 456 LYS A C 1
ATOM 686 O O . LYS A 1 97 ? 46.654 40.115 34.953 1.00 11.41 456 LYS A O 1
ATOM 692 N N . LYS A 1 98 ? 46.650 38.853 36.826 1.00 8.96 457 LYS A N 1
ATOM 693 C CA . LYS A 1 98 ? 47.221 37.689 36.167 1.00 9.50 457 LYS A CA 1
ATOM 694 C C . LYS A 1 98 ? 46.151 36.882 35.441 1.00 8.63 457 LYS A C 1
ATOM 695 O O . LYS A 1 98 ? 46.422 36.280 34.394 1.00 9.68 457 LYS A O 1
ATOM 701 N N . LYS A 1 99 ? 44.947 36.829 35.994 1.00 9.42 458 LYS A N 1
ATOM 702 C CA . LYS A 1 99 ? 43.915 35.917 35.533 1.00 9.76 458 LYS A CA 1
ATOM 703 C C . LYS A 1 99 ? 42.739 36.711 34.978 1.00 9.52 458 LYS A C 1
ATOM 704 O O . LYS A 1 99 ? 42.575 37.911 35.239 1.00 9.51 458 LYS A O 1
ATOM 710 N N . MET A 1 100 ? 41.910 36.017 34.212 1.00 10.13 459 MET A N 1
ATOM 711 C CA . MET A 1 100 ? 40.598 36.500 33.819 1.00 10.43 459 MET A CA 1
ATOM 712 C C . MET A 1 100 ? 39.547 35.588 34.428 1.00 10.02 459 MET A C 1
ATOM 713 O O . MET A 1 100 ? 39.733 34.369 34.499 1.00 11.52 459 MET A O 1
ATOM 718 N N . ASN A 1 101 ? 38.449 36.190 34.871 1.00 10.07 460 ASN A N 1
ATOM 719 C CA . ASN A 1 101 ? 37.283 35.468 35.353 1.00 11.04 460 ASN A CA 1
ATOM 720 C C . ASN A 1 101 ? 36.104 36.018 34.569 1.00 10.39 460 ASN A C 1
ATOM 721 O O . ASN A 1 101 ? 35.768 37.202 34.698 1.00 12.54 460 ASN A O 1
ATOM 726 N N . THR A 1 102 ? 35.494 35.174 33.744 1.00 9.69 461 THR A N 1
ATOM 727 C CA . THR A 1 102 ? 34.541 35.652 32.761 1.00 9.78 461 THR A CA 1
ATOM 728 C C . THR A 1 102 ? 33.404 34.644 32.595 1.00 9.91 461 THR A C 1
ATOM 729 O O . THR A 1 102 ? 33.235 33.722 33.394 1.00 10.34 461 THR A O 1
ATOM 733 N N . ILE A 1 103 ? 32.620 34.836 31.539 1.00 10.86 462 ILE A N 1
ATOM 734 C CA . ILE A 1 103 ? 31.360 34.133 31.346 1.00 10.71 462 ILE A CA 1
ATOM 735 C C . ILE A 1 103 ? 31.173 33.949 29.850 1.00 11.05 462 ILE A C 1
ATOM 736 O O . ILE A 1 103 ? 31.724 34.700 29.042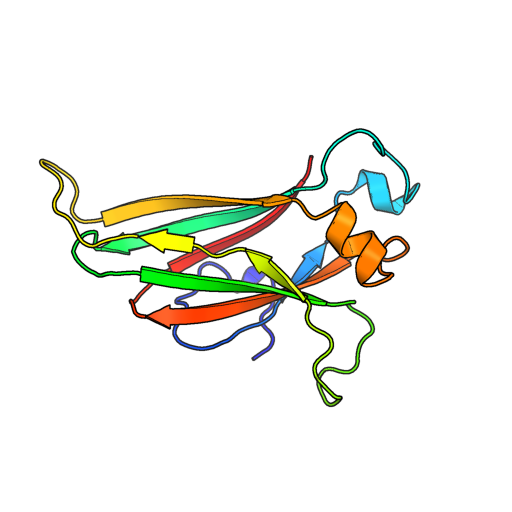 1.00 16.09 462 ILE A O 1
ATOM 741 N N . LEU A 1 104 ? 30.419 32.919 29.479 1.00 9.02 463 LEU A N 1
ATOM 742 C CA . LEU A 1 104 ? 30.024 32.711 28.095 1.00 8.62 463 LEU A CA 1
ATOM 743 C C . LEU A 1 104 ? 28.527 32.463 28.072 1.00 7.86 463 LEU A C 1
ATOM 744 O O . LEU A 1 104 ? 28.037 31.619 28.826 1.00 9.05 463 LEU A O 1
ATOM 749 N N . ARG A 1 105 ? 27.817 33.167 27.195 1.00 7.61 464 ARG A N 1
ATOM 750 C CA . ARG A 1 105 ? 26.377 32.986 27.030 1.00 7.53 464 ARG A CA 1
ATOM 751 C C . ARG A 1 105 ? 26.079 32.611 25.588 1.00 7.45 464 ARG A C 1
ATOM 752 O O . ARG A 1 105 ? 26.522 33.300 24.659 1.00 7.64 464 ARG A O 1
ATOM 760 N N . LEU A 1 106 ? 25.308 31.531 25.406 1.00 7.29 465 LEU A N 1
ATOM 761 C CA . LEU A 1 106 ? 25.000 30.982 24.091 1.00 7.48 465 LEU A CA 1
ATOM 762 C C . LEU A 1 106 ? 23.491 30.821 23.926 1.00 7.59 465 LEU A C 1
ATOM 763 O O . LEU A 1 106 ? 22.811 30.284 24.804 1.00 8.68 465 LEU A O 1
ATOM 768 N N . GLY A 1 107 ? 22.958 31.254 22.786 1.00 7.94 466 GLY A N 1
ATOM 769 C CA . GLY A 1 107 ? 21.529 31.078 22.535 1.00 8.49 466 GLY A CA 1
ATOM 770 C C . GLY A 1 107 ? 21.188 29.638 22.182 1.00 8.11 466 GLY A C 1
ATOM 771 O O . GLY A 1 107 ? 21.850 29.014 21.339 1.00 9.04 466 GLY A O 1
ATOM 772 N N . LEU A 1 108 ? 20.121 29.116 22.808 1.00 8.25 467 LEU A N 1
ATOM 773 C CA . LEU A 1 108 ? 19.696 27.734 22.610 1.00 8.71 467 LEU A CA 1
ATOM 774 C C . LEU A 1 108 ? 18.370 27.557 21.886 1.00 8.68 467 LEU A C 1
ATOM 775 O O . LEU A 1 108 ? 18.050 26.426 21.521 1.00 9.18 467 LEU A O 1
ATOM 780 N N . THR A 1 109 ? 17.567 28.600 21.696 1.00 8.59 468 THR A N 1
ATOM 781 C CA . THR A 1 109 ? 16.195 28.383 21.242 1.00 9.47 468 THR A CA 1
ATOM 782 C C . THR A 1 109 ? 16.148 27.648 19.904 1.00 9.23 468 THR A C 1
ATOM 783 O O . THR A 1 109 ? 15.454 26.629 19.764 1.00 9.86 468 THR A O 1
ATOM 787 N N . ASP A 1 110 ? 16.884 28.137 18.904 1.00 8.92 469 ASP A N 1
ATOM 788 C CA . ASP A 1 110 ? 16.881 27.453 17.612 1.00 9.52 469 ASP A CA 1
ATOM 789 C C . ASP A 1 110 ? 17.519 26.073 17.714 1.00 8.94 469 ASP A C 1
ATOM 790 O O . ASP A 1 110 ? 17.045 25.112 17.090 1.00 10.06 469 ASP A O 1
ATOM 795 N N . LEU A 1 111 ? 18.610 25.966 18.472 1.00 8.40 470 LEU A N 1
ATOM 796 C CA . LEU A 1 111 ? 19.288 24.685 18.610 1.00 8.55 470 LEU A CA 1
ATOM 797 C C . LEU A 1 111 ? 18.336 23.616 19.141 1.00 8.68 470 LEU A C 1
ATOM 798 O O . LEU A 1 111 ? 18.320 22.486 18.634 1.00 9.75 470 LEU A O 1
ATOM 803 N N . LEU A 1 112 ? 17.543 23.949 20.164 1.00 8.45 471 LEU A N 1
ATOM 804 C CA . LEU A 1 112 ? 16.649 22.946 20.734 1.00 9.70 471 LEU A CA 1
ATOM 805 C C . LEU A 1 112 ? 15.613 22.493 19.716 1.00 10.03 471 LEU A C 1
ATOM 806 O O . LEU A 1 112 ? 15.218 21.323 19.697 1.00 10.89 471 LEU A O 1
ATOM 811 N N . GLU A 1 113 ? 15.146 23.408 18.868 1.00 10.40 472 GLU A N 1
ATOM 812 C CA . GLU A 1 113 ? 14.224 23.024 17.802 1.00 11.44 472 GLU A CA 1
ATOM 813 C C . GLU A 1 113 ? 14.903 22.096 16.799 1.00 11.50 472 GLU A C 1
ATOM 814 O O . GLU A 1 113 ? 14.308 21.110 16.344 1.00 13.24 472 GLU A O 1
ATOM 820 N N . GLU A 1 114 ? 16.153 22.398 16.447 1.00 11.12 473 GLU A N 1
ATOM 821 C CA . GLU A 1 114 ? 16.873 21.615 15.446 1.00 12.58 473 GLU A CA 1
ATOM 822 C C . GLU A 1 114 ? 17.178 20.209 15.941 1.00 12.97 473 GLU A C 1
ATOM 823 O O . GLU A 1 114 ? 17.078 19.242 15.178 1.00 15.11 473 GLU A O 1
ATOM 829 N N . ILE A 1 115 ? 17.556 20.072 17.212 1.00 12.05 474 ILE A N 1
ATOM 830 C CA . ILE A 1 115 ? 17.819 18.740 17.752 1.00 12.51 474 ILE A CA 1
ATOM 831 C C . ILE A 1 115 ? 16.554 18.044 18.209 1.00 12.61 474 ILE A C 1
ATOM 832 O O . ILE A 1 115 ? 16.612 16.870 18.586 1.00 13.97 474 ILE A O 1
ATOM 837 N N . GLU A 1 116 ? 15.420 18.742 18.184 1.00 11.86 475 GLU A N 1
ATOM 838 C CA . GLU A 1 116 ? 14.114 18.186 18.541 1.00 12.13 475 GLU A CA 1
ATOM 839 C C . GLU A 1 116 ? 14.033 17.790 20.015 1.00 11.66 475 GLU A C 1
ATOM 840 O O . GLU A 1 116 ? 13.528 16.724 20.369 1.00 14.58 475 GLU A O 1
ATOM 846 N N . ALA A 1 117 ? 14.526 18.681 20.875 1.00 10.92 476 ALA A N 1
ATOM 847 C CA . ALA A 1 117 ? 14.507 18.519 22.323 1.00 11.22 476 ALA A CA 1
ATOM 848 C C . ALA A 1 117 ? 13.591 19.524 23.017 1.00 11.54 476 ALA A C 1
ATOM 849 O O . ALA A 1 117 ? 13.672 19.687 24.240 1.00 12.39 476 ALA A O 1
ATOM 851 N N . GLU A 1 118 ? 12.709 20.198 22.265 1.00 13.21 477 GLU A N 1
ATOM 852 C CA . GLU A 1 118 ? 11.917 21.286 22.834 1.00 15.51 477 GLU A CA 1
ATOM 853 C C . GLU A 1 118 ? 10.969 20.809 23.917 1.00 13.92 477 GLU A C 1
ATOM 854 O O . GLU A 1 118 ? 10.528 21.619 24.735 1.00 15.43 477 GLU A O 1
ATOM 860 N N . ASP A 1 119 ? 10.628 19.524 23.912 1.00 14.08 478 ASP A N 1
ATOM 861 C CA . ASP A 1 119 ? 9.714 18.899 24.853 1.00 16.34 478 ASP A CA 1
ATOM 862 C C . ASP A 1 119 ? 10.405 18.385 26.104 1.00 13.48 478 ASP A C 1
ATOM 863 O O . ASP A 1 119 ? 9.728 17.844 26.982 1.00 15.92 478 ASP A O 1
ATOM 868 N N . ASP A 1 120 ? 11.727 18.493 26.189 1.00 11.13 479 ASP A N 1
ATOM 869 C CA . ASP A 1 120 ? 12.480 17.914 27.294 1.00 10.28 479 ASP A CA 1
ATOM 870 C C . ASP A 1 120 ? 12.671 18.947 28.406 1.00 9.91 479 ASP A C 1
ATOM 871 O O . ASP A 1 120 ? 12.647 20.158 28.176 1.00 11.10 479 ASP A O 1
ATOM 876 N N . ASP A 1 121 ? 12.890 18.452 29.626 1.00 10.39 480 ASP A N 1
ATOM 877 C CA . ASP A 1 121 ? 13.097 19.316 30.785 1.00 11.10 480 ASP A CA 1
ATOM 878 C C . ASP A 1 121 ? 14.567 19.620 31.054 1.00 10.51 480 ASP A C 1
ATOM 879 O O . ASP A 1 121 ? 14.862 20.494 31.878 1.00 11.87 480 ASP A O 1
ATOM 884 N N . SER A 1 122 ? 15.485 18.919 30.394 1.00 10.08 481 SER A N 1
ATOM 885 C CA . SER A 1 122 ? 16.912 19.132 30.568 1.00 9.84 481 SER A CA 1
ATOM 886 C C . SER A 1 122 ? 17.576 18.768 29.257 1.00 8.75 481 SER A C 1
ATOM 887 O O . SER A 1 122 ? 16.954 18.167 28.383 1.00 9.60 481 SER A O 1
ATOM 890 N N . VAL A 1 123 ? 18.853 19.144 29.129 1.00 8.78 482 VAL A N 1
ATOM 891 C CA . VAL A 1 123 ? 19.679 18.818 27.972 1.00 8.12 482 VAL A CA 1
ATOM 892 C C . VAL A 1 123 ? 21.045 18.384 28.478 1.00 8.41 482 VAL A C 1
ATOM 893 O O . VAL A 1 123 ? 21.393 18.589 29.641 1.00 10.35 482 VAL A O 1
ATOM 897 N N . VAL A 1 124 ? 21.836 17.795 27.584 1.00 7.54 483 VAL A N 1
ATOM 898 C CA . VAL A 1 124 ? 23.226 17.481 27.893 1.00 7.79 483 VAL A CA 1
ATOM 899 C C . VAL A 1 124 ? 24.127 18.503 27.224 1.00 7.33 483 VAL A C 1
ATOM 900 O O . VAL A 1 124 ? 24.054 18.704 26.002 1.00 7.68 483 VAL A O 1
ATOM 904 N N . VAL A 1 125 ? 24.992 19.127 28.016 1.00 7.10 484 VAL A N 1
ATOM 905 C CA . VAL A 1 125 ? 25.976 20.083 27.528 1.00 7.16 484 VAL A CA 1
ATOM 906 C C . VAL A 1 125 ? 27.338 19.414 27.585 1.00 7.38 484 VAL A C 1
ATOM 907 O O . VAL A 1 125 ? 27.725 18.874 28.630 1.00 8.47 484 VAL A O 1
ATOM 911 N N . THR A 1 126 ? 28.067 19.480 26.475 1.00 7.50 485 THR A N 1
ATOM 912 C CA . THR A 1 126 ? 29.409 18.929 26.365 1.00 7.55 485 THR A CA 1
ATOM 913 C C . THR A 1 126 ? 30.391 20.078 26.187 1.00 7.29 485 THR A C 1
ATOM 914 O O . THR A 1 126 ? 30.180 20.950 25.337 1.00 7.96 485 THR A O 1
ATOM 918 N N . LEU A 1 127 ? 31.460 20.065 26.980 1.00 7.23 486 LEU A N 1
ATOM 919 C CA . LEU A 1 127 ? 32.537 21.041 26.879 1.00 7.59 486 LEU A CA 1
ATOM 920 C C . LEU A 1 127 ? 33.772 20.316 26.365 1.00 7.02 486 LEU A C 1
ATOM 921 O O . LEU A 1 127 ? 34.189 19.307 26.948 1.00 7.83 486 LEU A O 1
ATOM 926 N N . VAL A 1 128 ? 34.356 20.833 25.292 1.00 7.70 487 VAL A N 1
ATOM 927 C CA . VAL A 1 128 ? 35.454 20.186 24.583 1.00 7.40 487 VAL A CA 1
ATOM 928 C C . VAL A 1 128 ? 36.659 21.107 24.630 1.00 7.30 487 VAL A C 1
ATOM 929 O O . VAL A 1 128 ? 36.740 22.074 23.869 1.00 7.71 487 VAL A O 1
ATOM 933 N N . PRO A 1 129 ? 37.627 20.849 25.509 1.00 7.35 488 PRO A N 1
ATOM 934 C CA . PRO A 1 129 ? 38.806 21.710 25.539 1.00 7.94 488 PRO A CA 1
ATOM 935 C C . PRO A 1 129 ? 39.649 21.479 24.295 1.00 7.56 488 PRO A C 1
ATOM 936 O O . PRO A 1 129 ? 39.832 20.341 23.842 1.00 8.71 488 PRO A O 1
ATOM 940 N N . LYS A 1 130 ? 40.149 22.575 23.741 1.00 8.20 489 LYS A N 1
ATOM 941 C CA . LYS A 1 130 ? 41.033 22.546 22.584 1.00 9.79 489 LYS A CA 1
ATOM 942 C C . LYS A 1 130 ? 42.447 22.975 22.927 1.00 9.24 489 LYS A C 1
ATOM 943 O O . LYS A 1 130 ? 43.404 22.345 22.475 1.00 11.82 489 LYS A O 1
ATOM 949 N N . PHE A 1 131 ? 42.595 24.024 23.726 1.00 9.28 490 PHE A N 1
ATOM 950 C CA . PHE A 1 131 ? 43.899 24.383 24.249 1.00 10.97 490 PHE A CA 1
ATOM 951 C C . PHE A 1 131 ? 43.716 25.276 25.462 1.00 9.01 490 PHE A C 1
ATOM 952 O O . PHE A 1 131 ? 42.708 25.975 25.598 1.00 9.34 490 PHE A O 1
ATOM 960 N N . GLY A 1 132 ? 44.697 25.212 26.351 1.00 9.26 491 GLY A N 1
ATOM 961 C CA . GLY A 1 132 ? 44.762 26.056 27.519 1.00 9.95 491 GLY A CA 1
ATOM 962 C C . GLY A 1 132 ? 44.113 25.472 28.755 1.00 9.28 491 GLY A C 1
ATOM 963 O O . GLY A 1 132 ? 43.025 24.896 28.676 1.00 11.80 491 GLY A O 1
ATOM 964 N N . ALA A 1 133 ? 44.756 25.647 29.904 1.00 10.09 492 ALA A N 1
ATOM 965 C CA . ALA A 1 133 ? 44.173 25.256 31.180 1.00 10.53 492 ALA A CA 1
ATOM 966 C C . ALA A 1 133 ? 43.093 26.252 31.571 1.00 9.14 492 ALA A C 1
ATOM 967 O O . ALA A 1 133 ? 43.331 27.460 31.585 1.00 11.31 492 ALA A O 1
ATOM 969 N N . VAL A 1 134 ? 41.906 25.748 31.886 1.00 9.49 493 VAL A N 1
ATOM 970 C CA . VAL A 1 134 ? 40.782 26.609 32.217 1.00 9.74 493 VAL A CA 1
ATOM 971 C C . VAL A 1 134 ? 39.918 25.922 33.265 1.00 8.87 493 VAL A C 1
ATOM 972 O O . VAL A 1 134 ? 39.733 24.701 33.240 1.00 10.23 493 VAL A O 1
ATOM 976 N N . LYS A 1 135 ? 39.400 26.722 34.192 1.00 9.09 494 LYS A N 1
ATOM 977 C CA . LYS A 1 135 ? 38.406 26.312 35.170 1.00 9.33 494 LYS A CA 1
ATOM 978 C C . LYS A 1 135 ? 37.036 26.771 34.695 1.00 8.75 494 LYS A C 1
ATOM 979 O O . LYS A 1 135 ? 36.882 27.879 34.173 1.00 10.30 494 LYS A O 1
ATOM 985 N N . ILE A 1 136 ? 36.045 25.907 34.873 1.00 8.63 495 ILE A N 1
ATOM 986 C CA . ILE A 1 136 ? 34.649 26.216 34.594 1.00 9.61 495 ILE A CA 1
ATOM 987 C C . ILE A 1 136 ? 33.923 26.246 35.934 1.00 9.11 495 ILE A C 1
ATOM 988 O O . ILE A 1 136 ? 33.914 25.243 36.659 1.00 10.41 495 ILE A O 1
ATOM 993 N N . GLY A 1 137 ? 33.316 27.384 36.266 1.00 9.35 496 GLY A N 1
ATOM 994 C CA . GLY A 1 137 ? 32.687 27.575 37.560 1.00 11.05 496 GLY A CA 1
ATOM 995 C C . GLY A 1 137 ? 31.330 26.918 37.711 1.00 12.24 496 GLY A C 1
ATOM 996 O O . GLY A 1 137 ? 31.013 26.406 38.788 1.00 14.93 496 GLY A O 1
ATOM 997 N N . GLY A 1 138 ? 30.518 26.940 36.659 1.00 12.66 497 GLY A N 1
ATOM 998 C CA . GLY A 1 138 ? 29.183 26.355 36.711 1.00 14.45 497 GLY A CA 1
ATOM 999 C C . GLY A 1 138 ? 28.503 26.519 35.370 1.00 12.81 497 GLY A C 1
ATOM 1000 O O . GLY A 1 138 ? 28.996 27.216 34.480 1.00 13.29 497 GLY A O 1
ATOM 1001 N N . ILE A 1 139 ? 27.366 25.838 35.222 1.00 12.92 498 ILE A N 1
ATOM 1002 C CA . ILE A 1 139 ? 26.592 25.882 33.984 1.00 12.32 498 ILE A CA 1
ATOM 1003 C C . ILE A 1 139 ? 25.107 25.920 34.337 1.00 10.38 498 ILE A C 1
ATOM 1004 O O . ILE A 1 139 ? 24.642 25.133 35.167 1.00 12.47 498 ILE A O 1
ATOM 1009 N N . LYS A 1 140 ? 24.354 26.800 33.680 1.00 9.38 499 LYS A N 1
ATOM 1010 C CA . LYS A 1 140 ? 22.917 26.861 33.883 1.00 9.21 499 LYS A CA 1
ATOM 1011 C C . LYS A 1 140 ? 22.274 27.355 32.598 1.00 8.56 499 LYS A C 1
ATOM 1012 O O . LYS A 1 140 ? 22.949 27.834 31.685 1.00 9.32 499 LYS A O 1
ATOM 1018 N N . ILE A 1 141 ? 20.950 27.237 32.540 1.00 8.92 500 ILE A N 1
ATOM 1019 C CA . ILE A 1 141 ? 20.152 27.791 31.454 1.00 8.82 500 ILE A CA 1
ATOM 1020 C C . ILE A 1 141 ? 19.146 28.756 32.057 1.00 10.31 500 ILE A C 1
ATOM 1021 O O . ILE A 1 141 ? 18.511 28.446 33.070 1.00 11.26 500 ILE A O 1
ATOM 1026 N N . GLU A 1 142 ? 19.010 29.927 31.451 1.00 9.97 501 GLU A N 1
ATOM 1027 C CA . GLU A 1 142 ? 18.084 30.913 31.987 1.00 12.77 501 GLU A CA 1
ATOM 1028 C C . GLU A 1 142 ? 17.569 31.812 30.874 1.00 12.53 501 GLU A C 1
ATOM 1029 O O . GLU A 1 142 ? 18.008 31.750 29.728 1.00 14.88 501 GLU A O 1
ATOM 1035 N N . PHE A 1 143 ? 16.600 32.644 31.238 1.00 16.26 502 PHE A N 1
ATOM 1036 C CA . PHE A 1 143 ? 16.161 33.756 30.399 1.00 19.75 502 PHE A CA 1
ATOM 1037 C C . PHE A 1 143 ? 16.836 35.051 30.858 1.00 21.72 502 PHE A C 1
ATOM 1038 O O . PHE A 1 143 ? 17.254 35.177 32.013 1.00 25.37 502 PHE A O 1
#

Organism: Malus domestica (NCBI:txid3750)

B-factor: mean 16.57, std 8.59, range [5.27, 51.46]

Foldseek 3Di:
DEDEQVVPQDKPPFKYKYKAFFDPVCVVPLCVPVVDFKKKKFFFKKAFLQWWWKKWKWKAAPPDDPPDDDPTHTFGMDTHDRDDDPPDRMDTDMDMTTCNVVCVVNVRSNPRIIMMMIGTDTHII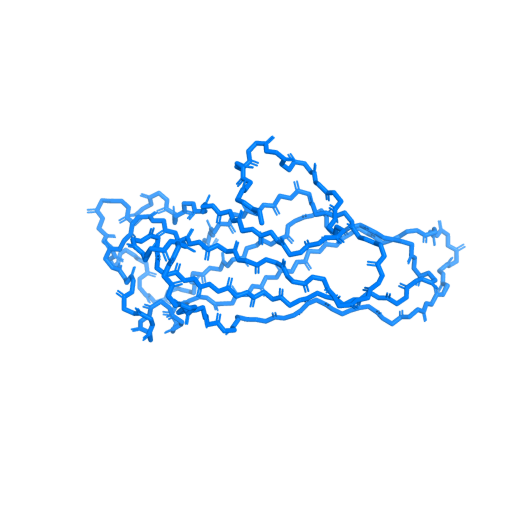TTGGIHIDD

Nearest PDB structures (foldseek):
  6elt-assembly1_A  TM=1.007E+00  e=1.182E-26  Malus domestica
  6els-assembly1_A  TM=8.470E-01  e=1.749E-19  Malus domestica
  4z11-assembly1_A  TM=8.116E-01  e=4.171E-11  Coreopsis grandiflora
  4z14-assembly7_G  TM=8.097E-01  e=1.297E-10  Coreopsis grandiflora
  4z14-assembly5_C  TM=7.930E-01  e=1.000E-09  Coreopsis grandiflora

Secondary structure (DSSP, 8-state):
-EE-GGG-SEE-SS-EEEEEEPPTHHHH-TTTTTTS--EEEEEEEEEETTS-EEEEEEEEETTS-TTS----EEEEEEEE-----SS-SEEEEEEEEE-HHHHHHHT-TT-SEEEEEEEEEES--EE-EEEEE-

Solvent-accessible surface area: 7732 Å² total; per-residue (Å²): 99,104,15,56,50,133,93,22,86,26,92,4,71,75,110,15,19,2,74,10,165,16,13,156,69,14,142,212,61,59,75,27,88,68,153,85,82,5,47,0,3,0,35,19,0,36,8,49,26,108,51,35,0,58,0,16,0,61,0,17,22,46,106,35,128,122,110,26,109,104,116,45,69,106,21,10,36,19,86,11,111,66,66,108,55,184,126,103,148,88,38,101,39,67,27,142,19,46,0,49,97,13,2,103,119,32,139,0,90,102,14,71,18,0,22,0,11,0,31,33,120,100,26,82,7,67,0,19,17,30,103,12,60,71